Protein AF-A0A657ITS9-F1 (afdb_monomer_lite)

Structure (mmCIF, N/CA/C/O backbone):
data_AF-A0A657ITS9-F1
#
_entry.id   AF-A0A657ITS9-F1
#
loop_
_atom_site.group_PDB
_atom_site.id
_atom_site.type_symbol
_atom_site.label_atom_id
_atom_site.label_alt_id
_atom_site.label_comp_id
_atom_site.label_asym_id
_atom_site.label_entity_id
_atom_site.label_seq_id
_atom_site.pdbx_PDB_ins_code
_atom_site.Cartn_x
_atom_site.Cartn_y
_atom_site.Cartn_z
_atom_site.occupancy
_atom_site.B_iso_or_equiv
_atom_site.auth_seq_id
_atom_site.auth_comp_id
_atom_site.auth_asym_id
_atom_site.auth_atom_id
_atom_site.pdbx_PDB_model_num
ATOM 1 N N . MET A 1 1 ? -0.268 17.275 16.846 1.00 65.44 1 MET A N 1
ATOM 2 C CA . MET A 1 1 ? -0.622 17.429 15.419 1.00 65.44 1 MET A CA 1
ATOM 3 C C . MET A 1 1 ? -1.406 16.203 15.001 1.00 65.44 1 MET A C 1
ATOM 5 O O . MET A 1 1 ? -0.928 15.105 15.249 1.00 65.44 1 MET A O 1
ATOM 9 N N . THR A 1 2 ? -2.586 16.381 14.411 1.00 83.81 2 THR A N 1
ATOM 10 C CA . THR A 1 2 ? -3.423 15.270 13.935 1.00 83.81 2 THR A CA 1
ATOM 11 C C . THR A 1 2 ? -3.645 15.486 12.447 1.00 83.81 2 THR A C 1
ATOM 13 O O . THR A 1 2 ? -4.483 16.291 12.054 1.00 83.81 2 THR A O 1
ATOM 16 N N . GLN A 1 3 ? -2.822 14.843 11.622 1.00 88.38 3 GLN A N 1
ATOM 17 C CA . GLN A 1 3 ? -2.982 14.866 10.172 1.00 88.38 3 GLN A CA 1
ATOM 18 C C . GLN A 1 3 ? -3.736 13.611 9.732 1.00 88.38 3 GLN A C 1
ATOM 20 O O . GLN A 1 3 ? -3.548 12.532 10.292 1.00 88.38 3 GLN A O 1
ATOM 25 N N . THR A 1 4 ? -4.606 13.760 8.735 1.00 91.19 4 THR A N 1
ATOM 26 C CA . THR A 1 4 ? -5.380 12.640 8.192 1.00 91.19 4 THR A CA 1
ATOM 27 C C . THR A 1 4 ? -4.523 11.812 7.239 1.00 91.19 4 THR A C 1
ATOM 29 O O . THR A 1 4 ? -3.899 12.349 6.329 1.00 91.19 4 THR A O 1
ATOM 32 N N . ALA A 1 5 ? -4.540 10.490 7.410 1.00 91.69 5 ALA A N 1
ATOM 33 C CA . ALA A 1 5 ? -3.971 9.545 6.455 1.00 91.69 5 ALA A CA 1
ATOM 34 C C . ALA A 1 5 ? -4.995 9.226 5.350 1.00 91.69 5 ALA A C 1
ATOM 36 O O . ALA A 1 5 ? -5.691 8.212 5.397 1.00 91.69 5 ALA A O 1
ATOM 37 N N . GLU A 1 6 ? -5.106 10.102 4.351 1.00 92.56 6 GLU A N 1
ATOM 38 C CA . GLU A 1 6 ? -6.082 9.973 3.250 1.00 92.56 6 GLU A CA 1
ATOM 39 C C . GLU A 1 6 ? -5.938 8.654 2.471 1.00 92.56 6 GLU A C 1
ATOM 41 O O . GLU A 1 6 ? -6.931 8.050 2.050 1.00 92.56 6 GLU A O 1
ATOM 46 N N . GLY A 1 7 ? -4.702 8.152 2.363 1.00 92.62 7 GLY A N 1
ATOM 47 C CA . GLY A 1 7 ? -4.375 6.888 1.703 1.00 92.62 7 GLY A CA 1
ATOM 48 C C . GLY A 1 7 ? -5.107 5.667 2.268 1.00 92.62 7 GLY A C 1
ATOM 49 O O . GLY A 1 7 ? -5.328 4.720 1.516 1.00 92.62 7 GLY A O 1
ATOM 50 N N . MET A 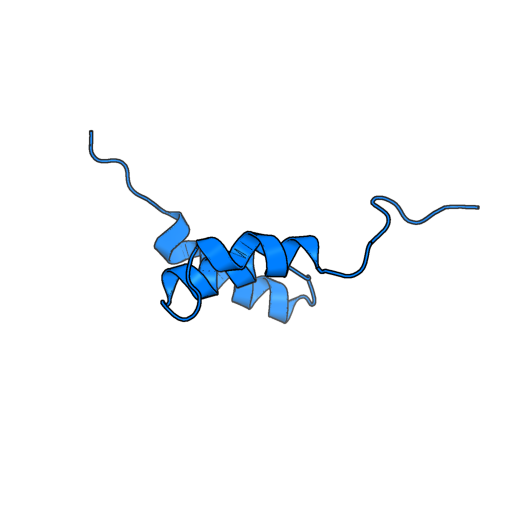1 8 ? -5.570 5.703 3.528 1.00 91.56 8 MET A N 1
ATOM 51 C CA . MET A 1 8 ? -6.374 4.613 4.104 1.00 91.56 8 MET A CA 1
ATOM 52 C C . MET A 1 8 ? -7.658 4.343 3.313 1.00 91.56 8 MET A C 1
ATOM 54 O O . MET A 1 8 ? -8.080 3.195 3.206 1.00 91.56 8 MET A O 1
ATOM 58 N N . LYS A 1 9 ? -8.281 5.383 2.744 1.00 89.56 9 LYS A N 1
ATOM 59 C CA . LYS A 1 9 ? -9.504 5.237 1.938 1.00 89.56 9 LYS A CA 1
ATOM 60 C C . LYS A 1 9 ? -9.178 5.011 0.464 1.00 89.56 9 LYS A C 1
ATOM 62 O O . LYS A 1 9 ? -9.760 4.136 -0.173 1.00 89.56 9 LYS A O 1
ATOM 67 N N . SER A 1 10 ? -8.241 5.788 -0.076 1.00 95.06 10 SER A N 1
ATOM 68 C CA . SER A 1 10 ? -7.994 5.832 -1.521 1.00 95.06 10 SER A CA 1
ATOM 69 C C . SER A 1 10 ? -7.267 4.598 -2.061 1.00 95.06 10 SER A C 1
ATOM 71 O O . SER A 1 10 ? -7.487 4.237 -3.215 1.00 95.06 10 SER A O 1
ATOM 73 N N . ALA A 1 11 ? -6.443 3.913 -1.257 1.00 96.50 11 ALA A N 1
ATOM 74 C CA . ALA A 1 11 ? -5.602 2.811 -1.738 1.00 96.50 11 ALA A CA 1
ATOM 75 C C . ALA A 1 11 ? -6.404 1.677 -2.406 1.00 96.50 11 ALA A C 1
ATOM 77 O O . ALA A 1 11 ? -6.048 1.220 -3.493 1.00 96.50 11 ALA A O 1
ATOM 78 N N . ARG A 1 12 ? -7.526 1.261 -1.802 1.00 96.12 12 ARG A N 1
ATOM 79 C CA . ARG A 1 12 ? -8.373 0.188 -2.350 1.00 96.12 12 ARG A CA 1
ATOM 80 C C . ARG A 1 12 ? -9.070 0.606 -3.648 1.00 96.12 12 ARG A C 1
ATOM 82 O O . ARG A 1 12 ? -9.145 -0.192 -4.577 1.00 96.12 12 ARG A O 1
ATOM 89 N N . VAL A 1 13 ? -9.525 1.858 -3.723 1.00 96.94 13 VAL A N 1
ATOM 90 C CA . VAL A 1 13 ? -10.189 2.418 -4.912 1.00 96.94 13 VAL A CA 1
ATOM 91 C C . VAL A 1 13 ? -9.209 2.526 -6.080 1.00 96.94 13 VAL A C 1
ATOM 93 O O . VAL A 1 13 ? -9.533 2.131 -7.198 1.00 96.94 13 VAL A O 1
ATOM 96 N N . VAL A 1 14 ? -7.986 2.998 -5.819 1.00 97.38 14 VAL A N 1
ATOM 97 C CA . VAL A 1 14 ? -6.915 3.057 -6.823 1.00 97.38 14 VAL A CA 1
ATOM 98 C C . VAL A 1 14 ? -6.566 1.658 -7.327 1.00 97.38 14 VAL A C 1
ATOM 100 O O . VAL A 1 14 ? -6.459 1.462 -8.535 1.00 97.38 14 VAL A O 1
ATOM 103 N N . LEU A 1 15 ? -6.447 0.672 -6.431 1.00 98.06 15 LEU A N 1
ATOM 104 C CA . LEU A 1 15 ? -6.168 -0.709 -6.825 1.00 98.06 15 LEU A CA 1
ATOM 105 C C . LEU A 1 15 ? -7.277 -1.304 -7.703 1.00 98.06 15 LEU A C 1
ATOM 107 O O . LEU A 1 15 ? -7.003 -1.989 -8.688 1.00 98.06 15 LEU A O 1
ATOM 111 N N . GLU A 1 16 ? -8.537 -1.052 -7.359 1.00 97.88 16 GLU A N 1
ATOM 112 C CA . GLU A 1 16 ? -9.668 -1.504 -8.165 1.00 97.88 16 GLU A CA 1
ATOM 113 C C . GLU A 1 16 ? -9.662 -0.864 -9.559 1.00 97.88 16 GLU A C 1
ATOM 115 O O . GLU A 1 16 ? -9.839 -1.564 -10.558 1.00 97.88 16 GLU A O 1
ATOM 120 N N . LEU A 1 17 ? -9.400 0.442 -9.642 1.00 98.25 17 LEU A N 1
ATOM 121 C CA . LEU A 1 17 ? -9.282 1.151 -10.913 1.00 98.25 17 LEU A CA 1
ATOM 122 C C . LEU A 1 17 ? -8.134 0.592 -11.763 1.00 98.25 17 LEU A C 1
ATOM 124 O O . LEU A 1 17 ? -8.324 0.303 -12.942 1.00 98.25 17 LEU A O 1
ATOM 128 N N . ALA A 1 18 ? -6.965 0.382 -11.159 1.00 98.25 18 ALA A N 1
ATOM 129 C CA . ALA A 1 18 ? -5.807 -0.187 -11.836 1.00 98.25 18 ALA A CA 1
ATOM 130 C C . ALA A 1 18 ? -6.124 -1.550 -12.466 1.00 98.25 18 ALA A C 1
ATOM 132 O O . ALA A 1 18 ? -5.842 -1.763 -13.645 1.00 98.25 18 ALA A O 1
AT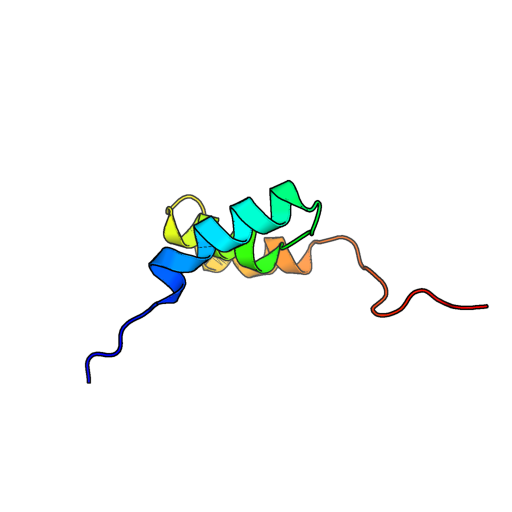OM 133 N N . ARG A 1 19 ? -6.816 -2.431 -11.730 1.00 97.88 19 ARG A N 1
ATOM 134 C CA . ARG A 1 19 ? -7.269 -3.738 -12.237 1.00 97.88 19 ARG A CA 1
ATOM 135 C C . ARG A 1 19 ? -8.209 -3.610 -13.431 1.00 97.88 19 ARG A C 1
ATOM 137 O O . ARG A 1 19 ? -8.037 -4.334 -14.407 1.00 97.88 19 ARG A O 1
ATOM 144 N N . ARG A 1 20 ? -9.166 -2.675 -13.385 1.00 98.44 20 ARG A N 1
ATOM 145 C CA . ARG A 1 20 ? -10.087 -2.413 -14.510 1.00 98.44 20 ARG A CA 1
ATOM 146 C C . ARG A 1 20 ? -9.351 -1.969 -15.777 1.00 98.44 20 ARG A C 1
ATOM 148 O O . ARG A 1 20 ? -9.823 -2.248 -16.872 1.00 98.44 20 ARG A O 1
ATOM 155 N N . HIS A 1 21 ? -8.206 -1.307 -15.629 1.00 98.31 21 HIS A N 1
ATOM 156 C CA . HIS A 1 21 ? -7.389 -0.821 -16.743 1.00 98.31 21 HIS A CA 1
ATOM 157 C C . HIS A 1 21 ? -6.172 -1.702 -17.066 1.00 98.31 21 HIS A C 1
ATOM 159 O O . HIS A 1 21 ? -5.373 -1.329 -17.920 1.00 98.31 21 HIS A O 1
ATOM 165 N N . GLY A 1 22 ? -6.005 -2.853 -16.405 1.00 96.62 22 GLY A N 1
ATOM 166 C CA . GLY A 1 22 ? -4.848 -3.730 -16.618 1.00 96.62 22 GLY A CA 1
ATOM 167 C C . GLY A 1 22 ? -3.505 -3.105 -16.214 1.00 96.62 22 GLY A C 1
ATOM 168 O O . GLY A 1 22 ? -2.465 -3.486 -16.745 1.00 96.62 22 GLY A O 1
ATOM 169 N N . VAL A 1 23 ? -3.512 -2.131 -15.300 1.00 96.38 23 VAL A N 1
ATOM 170 C CA . VAL A 1 23 ? -2.298 -1.491 -14.782 1.00 96.38 23 VAL A CA 1
ATOM 171 C C . VAL A 1 23 ? -1.791 -2.278 -13.579 1.00 96.38 23 VAL A C 1
ATOM 173 O O . VAL A 1 23 ? -2.475 -2.388 -12.563 1.00 96.38 23 VAL A O 1
ATOM 176 N N . GLU A 1 24 ? -0.565 -2.788 -13.659 1.00 93.81 24 GLU A N 1
ATOM 177 C CA . GLU A 1 24 ? 0.098 -3.398 -12.506 1.00 93.81 24 GLU A CA 1
ATOM 178 C C . GLU A 1 24 ? 0.477 -2.327 -11.473 1.00 93.81 24 GLU A C 1
ATOM 180 O O . GLU A 1 24 ? 1.262 -1.420 -11.761 1.00 93.81 24 GLU A O 1
ATOM 185 N N . MET A 1 25 ? -0.033 -2.455 -10.243 1.00 95.75 25 MET A N 1
ATOM 186 C CA . MET A 1 25 ? 0.299 -1.564 -9.121 1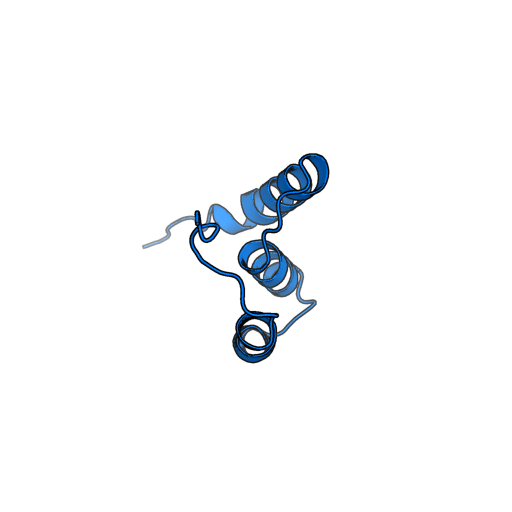.00 95.75 25 MET A CA 1
ATOM 187 C C . MET A 1 25 ? 0.793 -2.340 -7.888 1.00 95.75 25 MET A C 1
ATOM 189 O O . MET A 1 25 ? 0.177 -2.284 -6.825 1.00 95.75 25 MET A O 1
ATOM 193 N N . PRO A 1 26 ? 1.940 -3.024 -7.987 1.00 95.00 26 PRO A N 1
ATOM 194 C CA . PRO A 1 26 ? 2.447 -3.947 -6.965 1.00 95.00 26 PRO A CA 1
ATOM 195 C C . PRO A 1 26 ? 2.680 -3.286 -5.600 1.00 95.00 26 PRO A C 1
ATOM 197 O O . PRO A 1 26 ? 2.466 -3.906 -4.564 1.00 95.00 26 PRO A O 1
ATOM 200 N N . ILE A 1 27 ? 3.066 -2.008 -5.576 1.00 95.94 27 ILE A N 1
ATOM 201 C CA . ILE A 1 27 ? 3.211 -1.253 -4.322 1.00 95.94 27 ILE A CA 1
ATOM 202 C C . ILE A 1 27 ? 1.838 -0.998 -3.686 1.00 95.94 27 ILE A C 1
ATOM 204 O O . ILE A 1 27 ? 1.668 -1.211 -2.489 1.00 95.94 27 ILE A O 1
ATOM 208 N N . VAL A 1 28 ? 0.842 -0.586 -4.476 1.00 97.25 28 VAL A N 1
ATOM 209 C CA . VAL A 1 28 ? -0.519 -0.325 -3.978 1.00 97.25 28 VAL A CA 1
ATOM 210 C C . VAL A 1 28 ? -1.177 -1.620 -3.507 1.00 97.25 28 VAL A C 1
ATOM 212 O O . VAL A 1 28 ? -1.806 -1.630 -2.454 1.00 97.25 28 VAL A O 1
ATOM 215 N N . GLU A 1 29 ? -0.988 -2.725 -4.231 1.00 96.88 29 GLU A N 1
ATOM 216 C CA . GLU A 1 29 ? -1.440 -4.061 -3.821 1.00 96.88 29 GLU A CA 1
ATOM 217 C C . GLU A 1 29 ? -0.917 -4.445 -2.441 1.00 96.88 29 GLU A C 1
ATOM 219 O O . GLU A 1 29 ? -1.688 -4.883 -1.582 1.00 96.88 29 GLU A O 1
ATOM 224 N N . ALA A 1 30 ? 0.381 -4.242 -2.220 1.00 96.31 30 ALA A N 1
ATOM 225 C CA . ALA A 1 30 ? 1.027 -4.597 -0.970 1.00 96.31 30 ALA A CA 1
ATOM 226 C C . ALA A 1 30 ? 0.586 -3.672 0.183 1.00 96.31 30 ALA A C 1
ATOM 228 O O . ALA A 1 30 ? 0.285 -4.152 1.275 1.00 96.31 30 ALA A O 1
ATOM 229 N N . VAL A 1 31 ? 0.429 -2.366 -0.073 1.00 96.31 31 VAL A N 1
ATOM 230 C CA . VAL A 1 31 ? -0.137 -1.412 0.900 1.00 96.31 31 VAL A CA 1
ATOM 231 C C . VAL A 1 31 ? -1.572 -1.785 1.278 1.00 96.31 31 VAL A C 1
ATOM 233 O O . VAL A 1 31 ? -1.897 -1.812 2.462 1.00 96.31 31 VAL A O 1
ATOM 236 N N . VAL A 1 32 ? -2.430 -2.120 0.310 1.00 97.31 32 VAL A N 1
ATOM 237 C CA . VAL A 1 32 ? -3.807 -2.564 0.589 1.00 97.31 32 VAL A CA 1
ATOM 238 C C . VAL A 1 32 ? -3.809 -3.839 1.433 1.00 97.31 32 VAL A C 1
ATOM 240 O O . VAL A 1 32 ? -4.595 -3.939 2.370 1.00 97.31 32 VAL A O 1
ATOM 243 N N . ALA A 1 33 ? -2.920 -4.797 1.156 1.00 96.75 33 ALA A N 1
ATOM 244 C CA . ALA A 1 33 ? -2.822 -6.021 1.948 1.00 96.75 33 ALA A CA 1
ATOM 245 C C . ALA A 1 33 ? -2.419 -5.756 3.411 1.00 96.75 33 ALA A C 1
ATOM 247 O O . ALA A 1 33 ? -2.964 -6.398 4.307 1.00 96.75 33 ALA A O 1
ATOM 248 N N . VAL A 1 34 ? -1.525 -4.792 3.656 1.00 96.50 34 VAL A N 1
ATOM 249 C CA . VAL A 1 34 ? -1.163 -4.346 5.013 1.00 96.50 34 VAL A CA 1
ATOM 250 C C . VAL A 1 34 ? -2.333 -3.646 5.700 1.00 96.50 34 VAL A C 1
ATOM 252 O O . VAL A 1 34 ? -2.670 -3.987 6.830 1.00 96.50 34 VAL A O 1
ATOM 255 N N . LEU A 1 35 ? -2.985 -2.698 5.020 1.00 95.75 35 LEU A N 1
ATOM 256 C CA . LEU A 1 35 ? -4.123 -1.955 5.576 1.00 95.75 35 LEU A CA 1
ATOM 257 C C . LEU A 1 35 ? -5.312 -2.869 5.913 1.00 95.75 35 LEU A C 1
ATOM 259 O O . LEU A 1 35 ? -6.053 -2.592 6.851 1.00 95.75 35 LEU A O 1
ATOM 263 N N . GLU A 1 36 ? -5.482 -3.964 5.171 1.00 95.69 36 GLU A N 1
ATOM 264 C CA . GLU A 1 36 ? -6.500 -4.990 5.429 1.00 95.69 36 GLU A CA 1
ATOM 265 C C . GLU A 1 36 ? -6.037 -6.078 6.420 1.00 95.69 36 GLU A C 1
ATOM 267 O O . GLU A 1 36 ? -6.776 -7.028 6.670 1.00 95.69 36 GLU A O 1
ATOM 272 N N . GLY A 1 37 ? -4.824 -5.972 6.977 1.00 96.06 37 GLY A N 1
ATOM 273 C CA . GLY A 1 37 ? -4.283 -6.917 7.962 1.00 96.06 37 GLY A CA 1
ATOM 274 C C . GLY A 1 37 ? -3.944 -8.303 7.403 1.00 96.06 37 GLY A C 1
ATOM 275 O O . GLY A 1 37 ? -3.782 -9.253 8.164 1.00 96.06 37 GLY A O 1
ATOM 276 N N . ARG A 1 38 ? -3.845 -8.441 6.076 1.00 97.50 38 ARG A N 1
ATOM 277 C CA . ARG A 1 38 ? -3.532 -9.709 5.393 1.00 97.50 38 ARG A CA 1
ATOM 278 C C . ARG A 1 38 ? -2.031 -9.995 5.336 1.00 97.50 38 ARG A C 1
ATOM 280 O O . ARG A 1 38 ? -1.642 -11.145 5.160 1.00 97.50 38 ARG A O 1
ATOM 287 N N . VAL A 1 39 ? -1.207 -8.953 5.428 1.00 96.81 39 VAL A N 1
ATOM 288 C CA . VAL A 1 39 ? 0.256 -9.005 5.313 1.00 96.81 39 VAL A CA 1
ATOM 289 C C . VAL A 1 39 ? 0.860 -8.099 6.385 1.00 96.81 39 VAL A C 1
ATOM 291 O O . VAL A 1 39 ? 0.369 -6.993 6.605 1.00 96.81 39 VAL A O 1
ATOM 294 N N . ALA A 1 40 ? 1.920 -8.556 7.049 1.00 97.25 40 ALA A N 1
ATOM 295 C CA . ALA A 1 40 ? 2.695 -7.735 7.974 1.00 97.25 40 ALA A CA 1
ATOM 296 C C . ALA A 1 40 ? 3.654 -6.811 7.201 1.00 97.25 40 ALA A C 1
ATOM 298 O O . ALA A 1 40 ? 4.149 -7.173 6.131 1.00 97.25 40 ALA A O 1
ATOM 299 N N . VAL A 1 41 ? 3.940 -5.616 7.724 1.00 95.88 41 VAL A N 1
ATOM 300 C CA . VAL A 1 41 ? 4.761 -4.600 7.030 1.00 95.88 41 VAL A CA 1
ATOM 301 C C . VAL A 1 41 ? 6.148 -5.141 6.665 1.00 95.88 41 VAL A C 1
ATOM 303 O O . VAL A 1 41 ? 6.674 -4.856 5.590 1.00 95.88 41 VAL A O 1
ATOM 306 N N . GLU A 1 42 ? 6.713 -5.986 7.520 1.00 95.75 42 GLU A N 1
ATOM 307 C CA . GLU A 1 42 ? 8.032 -6.604 7.373 1.00 95.75 42 GLU A CA 1
ATOM 308 C C . GLU A 1 42 ? 8.108 -7.528 6.147 1.00 95.75 42 GLU A C 1
ATOM 310 O O . GLU A 1 42 ? 9.183 -7.769 5.599 1.00 95.75 42 GLU A O 1
ATOM 315 N N . GLN A 1 43 ? 6.962 -8.020 5.671 1.00 95.31 43 GLN A N 1
ATOM 316 C CA . GLN A 1 43 ? 6.873 -8.892 4.502 1.00 95.31 43 GLN A CA 1
ATOM 317 C C . GLN A 1 43 ? 6.876 -8.108 3.179 1.00 95.31 43 GLN A C 1
ATOM 319 O O . GLN A 1 43 ? 7.069 -8.704 2.118 1.00 95.31 43 GLN A O 1
ATOM 324 N N . LEU A 1 44 ? 6.719 -6.777 3.206 1.00 94.81 44 LEU A N 1
ATOM 325 C CA . LEU A 1 44 ? 6.676 -5.956 1.990 1.00 94.81 44 LEU A CA 1
ATOM 326 C C . LEU A 1 44 ? 7.984 -6.001 1.198 1.00 94.81 44 LEU A C 1
ATOM 328 O O . LEU A 1 44 ? 7.951 -6.088 -0.029 1.00 94.81 44 LEU A O 1
ATOM 332 N N . GLN A 1 45 ? 9.132 -5.955 1.881 1.00 93.38 45 GLN A N 1
ATOM 333 C CA . GLN A 1 45 ? 10.440 -5.960 1.225 1.00 93.38 45 GLN A CA 1
ATOM 334 C C . GLN A 1 45 ? 10.635 -7.210 0.344 1.00 93.38 45 GLN A C 1
ATOM 336 O O . GLN A 1 45 ? 10.848 -7.037 -0.860 1.00 93.38 45 GLN A O 1
ATOM 341 N N . PRO A 1 46 ? 10.555 -8.452 0.869 1.00 93.19 46 PRO A N 1
ATOM 342 C CA . PRO A 1 46 ? 10.748 -9.636 0.035 1.00 93.19 46 PRO A CA 1
ATOM 343 C C . PRO A 1 46 ? 9.683 -9.760 -1.065 1.00 93.19 46 PRO A C 1
ATOM 345 O O . PRO A 1 46 ? 10.009 -10.181 -2.173 1.00 93.19 46 PRO A O 1
ATOM 348 N N . MET A 1 47 ? 8.439 -9.335 -0.813 1.00 91.50 47 MET A N 1
ATOM 349 C CA . MET A 1 47 ? 7.373 -9.351 -1.823 1.00 91.50 47 MET A CA 1
ATOM 350 C C . MET A 1 47 ? 7.642 -8.400 -2.995 1.00 91.50 47 MET A C 1
ATOM 352 O O . MET A 1 47 ? 7.412 -8.761 -4.148 1.00 91.50 47 MET A O 1
ATOM 356 N N . LEU A 1 48 ? 8.109 -7.180 -2.719 1.00 93.94 48 LEU A N 1
ATOM 357 C CA . LEU A 1 48 ? 8.313 -6.162 -3.750 1.00 93.94 48 LEU A CA 1
ATOM 358 C C . LEU A 1 48 ? 9.630 -6.357 -4.503 1.00 93.94 48 LEU A C 1
ATOM 360 O O . LEU A 1 48 ? 9.653 -6.200 -5.724 1.00 93.94 48 LEU A O 1
ATOM 364 N N . LEU A 1 49 ? 10.703 -6.714 -3.793 1.00 93.69 49 LEU A N 1
ATOM 365 C CA . LEU A 1 49 ? 12.036 -6.881 -4.379 1.00 93.69 49 LEU A CA 1
ATOM 366 C C . LEU A 1 49 ? 12.240 -8.253 -5.035 1.00 93.69 49 LEU A C 1
ATOM 368 O O . LEU A 1 49 ? 13.103 -8.383 -5.895 1.00 93.69 49 LEU A O 1
ATOM 372 N N . GLY A 1 50 ? 11.438 -9.264 -4.681 1.00 92.69 50 GLY A N 1
ATOM 373 C CA . GLY A 1 50 ? 11.466 -10.589 -5.314 1.00 92.69 50 GLY A CA 1
ATOM 374 C C . GLY A 1 50 ? 10.769 -10.657 -6.678 1.00 92.69 50 GLY A C 1
ATOM 375 O O . GLY A 1 50 ? 10.705 -11.721 -7.294 1.00 92.69 50 GLY A O 1
ATOM 376 N N . ARG A 1 51 ? 10.209 -9.542 -7.158 1.00 91.50 51 ARG A N 1
ATOM 377 C CA . ARG A 1 51 ? 9.517 -9.478 -8.448 1.00 91.50 51 ARG A CA 1
ATOM 378 C C . ARG A 1 51 ? 10.485 -9.627 -9.618 1.00 91.50 51 ARG A C 1
ATOM 380 O O . ARG A 1 51 ? 11.655 -9.263 -9.542 1.00 91.50 51 ARG A O 1
ATOM 387 N N . ARG A 1 52 ? 9.958 -10.100 -10.752 1.00 89.25 52 ARG A N 1
ATOM 388 C CA . ARG A 1 52 ? 10.700 -10.129 -12.017 1.00 89.25 52 ARG A CA 1
ATOM 389 C C . ARG A 1 52 ? 11.166 -8.714 -12.377 1.00 89.25 52 ARG A C 1
ATOM 391 O O . ARG A 1 52 ? 10.367 -7.777 -12.375 1.00 89.25 52 ARG A O 1
ATOM 398 N N . LEU A 1 53 ? 12.443 -8.594 -12.735 1.00 87.00 53 LEU A N 1
ATOM 399 C CA . LEU A 1 53 ? 13.024 -7.350 -13.230 1.00 87.00 53 LEU A CA 1
ATOM 400 C C . LEU A 1 53 ? 12.305 -6.896 -14.505 1.00 87.00 53 LEU A C 1
ATOM 402 O O . LEU A 1 53 ? 12.054 -7.689 -15.415 1.00 87.00 53 LEU A O 1
ATOM 406 N N . LYS A 1 54 ? 11.989 -5.605 -14.562 1.00 82.25 54 LYS A N 1
ATOM 407 C CA . LYS A 1 54 ? 11.368 -4.943 -15.707 1.00 82.25 54 LYS A CA 1
ATOM 408 C C . LYS A 1 54 ? 12.247 -3.763 -16.099 1.00 82.25 54 LYS A C 1
ATOM 410 O O . LYS A 1 54 ? 12.680 -3.018 -15.227 1.00 82.25 54 LYS A O 1
ATOM 415 N N . ALA A 1 55 ? 12.504 -3.605 -17.395 1.00 86.69 55 ALA A N 1
ATOM 416 C CA . ALA A 1 55 ? 13.206 -2.434 -17.904 1.00 86.69 55 ALA A CA 1
ATOM 417 C C . ALA A 1 55 ? 12.353 -1.174 -17.690 1.00 86.69 55 ALA A C 1
ATOM 419 O O . ALA A 1 55 ? 11.137 -1.203 -17.892 1.00 86.69 55 ALA A O 1
ATOM 420 N N . GLU A 1 56 ? 12.986 -0.072 -17.297 1.00 83.06 56 GLU A N 1
ATOM 421 C CA . GLU A 1 56 ? 12.292 1.203 -17.067 1.00 83.06 56 GLU A CA 1
ATOM 422 C C . GLU A 1 56 ? 11.734 1.798 -18.363 1.00 83.06 56 GLU A C 1
ATOM 424 O O . GLU A 1 56 ? 10.670 2.409 -18.370 1.00 83.06 56 GLU A O 1
ATOM 429 N N . THR A 1 57 ? 12.425 1.559 -19.477 1.00 81.19 57 THR A N 1
ATOM 430 C CA . THR A 1 57 ? 12.002 1.953 -20.821 1.00 81.19 57 THR A CA 1
ATOM 431 C C . THR A 1 57 ? 12.098 0.726 -21.730 1.00 81.19 57 THR A C 1
ATOM 433 O O . THR A 1 57 ? 13.053 -0.042 -21.581 1.00 81.19 57 THR A O 1
ATOM 436 N N . PRO A 1 58 ? 11.154 0.498 -22.666 1.00 73.88 58 PRO A N 1
ATOM 437 C CA . PRO A 1 58 ? 11.356 -0.492 -23.719 1.00 73.88 58 PRO A CA 1
ATOM 438 C C . PRO A 1 58 ? 12.675 -0.182 -24.429 1.00 73.88 58 PRO A C 1
ATOM 440 O O . PRO A 1 58 ? 12.884 0.961 -24.840 1.00 73.88 58 PRO A O 1
ATOM 443 N N . HIS A 1 59 ? 13.568 -1.167 -24.538 1.00 67.62 59 HIS A N 1
ATOM 444 C CA . HIS A 1 59 ? 14.765 -1.015 -25.356 1.00 67.62 59 HIS A CA 1
ATOM 445 C C . HIS A 1 59 ? 14.289 -0.774 -26.790 1.00 67.62 59 HIS A C 1
ATOM 447 O O . HIS A 1 59 ? 13.624 -1.630 -27.373 1.00 67.62 59 HIS A O 1
ATOM 453 N N . ARG A 1 60 ? 14.485 0.445 -27.293 1.00 69.38 60 ARG A N 1
ATOM 454 C CA . ARG A 1 60 ? 14.255 0.762 -28.699 1.00 69.38 60 ARG A CA 1
ATOM 455 C C . ARG A 1 60 ? 15.585 0.498 -29.387 1.00 69.38 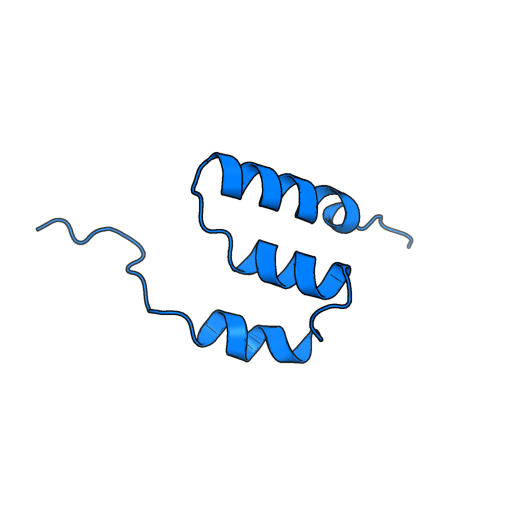60 ARG A C 1
ATOM 457 O O . ARG A 1 60 ? 16.534 1.228 -29.108 1.00 69.38 60 ARG A O 1
ATOM 464 N N . ASP A 1 61 ? 15.625 -0.568 -30.178 1.00 66.38 61 ASP A N 1
ATOM 465 C CA . ASP A 1 61 ? 16.706 -0.832 -31.130 1.00 66.38 61 ASP A CA 1
ATOM 466 C C . ASP A 1 61 ? 16.812 0.305 -32.163 1.00 66.38 61 ASP A C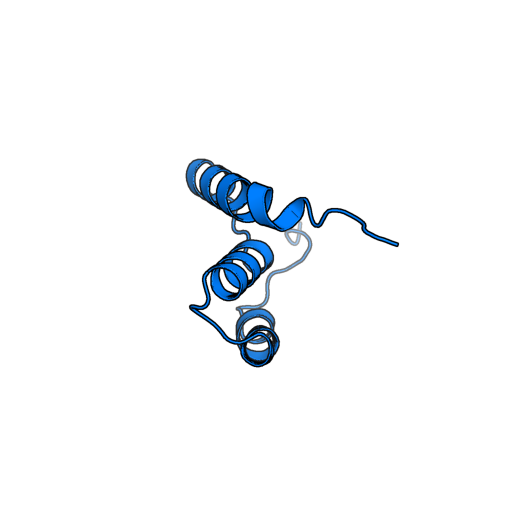 1
ATOM 468 O O . ASP A 1 61 ? 15.756 0.903 -32.505 1.00 66.38 61 ASP A O 1
#

Radius of gyration: 14.5 Å; chains: 1; bounding box: 27×28×46 Å

Foldseek 3Di:
DDDDPPCLPCLVVVVVVCVVVVHDDQVSVVVVCVSVVNDPPVVSVCSVVVDDDDDPDPPDD

InterPro domains:
  IPR006109 Glycerol-3-phosphate dehydrogenase, NAD-dependent, C-terminal [PF07479] (1-44)
  IPR008927 6-phosphogluconate dehydrogenase-like, C-terminal domain superfamily [SSF48179] (1-56)
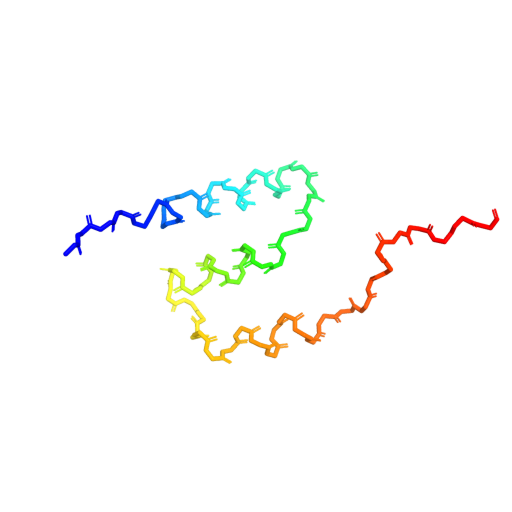  IPR013328 6-phosphogluconate dehydrogenase, domain 2 [G3DSA:1.10.1040.10] (1-59)

Organism: NCBI:txid37923

Secondary structure (DSSP, 8-state):
-----THHHHHHHHHHHHHHTT---HHHHHHHHHHTTSS-GGGHHHHHHTSPP--SS----

Sequence (61 aa):
MTQTAEGMKSARVVLELARRHGVEMPIVEAVVAVLEGRVAVEQLQPMLLGRRLKAETPHRD

pLDDT: mean 91.87, std 8.12, range [65.44, 98.44]